Protein AF-A0A3D2WLF2-F1 (afdb_monomer_lite)

pLDDT: mean 82.36, std 10.66, range [47.81, 94.44]

Secondary structure (DSSP, 8-state):
-HHHHHHHHHHHHHHHHHHHHHHHHHH-----HHHHHHHHHHHHHHHHHHHHHHHHHHHS-HHHHHHS-HHHHHHHHHHHHHHHHHHHIIIIIHHHHHHHHHHHHHHS--------

Sequence (116 aa):
LNYQVAWLDFLIANAGAFICFIVLISYFKITSNAIAYLGVISYSVYLMHPIILNGYMTLMDESALAIIPASWSIAIICISSIYFAILTYKYVETPFIKLGREIQGRVSPPVSQRPV

Structure (mmCIF, N/CA/C/O backbone):
data_AF-A0A3D2WLF2-F1
#
_entry.id   AF-A0A3D2WLF2-F1
#
loop_
_atom_site.group_PDB
_atom_site.id
_atom_site.type_symbol
_atom_site.label_atom_id
_atom_site.label_alt_id
_atom_site.label_comp_id
_atom_site.label_asym_id
_atom_site.label_entity_id
_atom_site.label_seq_id
_atom_site.pdbx_PDB_ins_code
_atom_site.Cartn_x
_atom_site.Cartn_y
_atom_site.Cartn_z
_atom_site.occupancy
_atom_site.B_iso_or_equiv
_atom_site.auth_seq_id
_atom_site.auth_comp_id
_atom_site.auth_asym_id
_atom_site.auth_atom_id
_atom_site.pdbx_PDB_model_num
ATOM 1 N N . LEU A 1 1 ? 3.633 -32.053 -17.375 1.00 59.19 1 LEU A N 1
ATOM 2 C CA . LEU A 1 1 ? 3.705 -32.597 -15.999 1.00 59.19 1 LEU A CA 1
ATOM 3 C C . LEU A 1 1 ? 4.156 -31.582 -14.928 1.00 59.19 1 LEU A C 1
ATOM 5 O O . LEU A 1 1 ? 3.818 -31.797 -13.778 1.00 59.19 1 LEU A O 1
ATOM 9 N N . ASN A 1 2 ? 4.834 -30.467 -15.257 1.00 63.28 2 ASN A N 1
ATOM 10 C CA . ASN A 1 2 ? 5.396 -29.538 -14.248 1.00 63.28 2 ASN A CA 1
ATOM 11 C C . ASN A 1 2 ? 4.426 -28.522 -13.616 1.00 63.28 2 ASN A C 1
ATOM 13 O O . ASN A 1 2 ? 4.769 -27.904 -12.617 1.00 63.28 2 ASN A O 1
ATOM 17 N N . TYR A 1 3 ? 3.222 -28.326 -14.157 1.00 69.62 3 TYR A N 1
ATOM 18 C CA . TYR A 1 3 ? 2.303 -27.328 -13.598 1.00 69.62 3 TYR A CA 1
ATOM 19 C C . TYR A 1 3 ? 1.675 -27.789 -12.275 1.00 69.62 3 TYR A C 1
ATOM 21 O O . TYR A 1 3 ? 1.539 -26.989 -11.362 1.00 69.62 3 TYR A O 1
ATOM 29 N N . GLN A 1 4 ? 1.336 -29.076 -12.131 1.00 70.75 4 GLN A N 1
ATOM 30 C CA . GLN A 1 4 ? 0.668 -29.582 -10.922 1.00 70.75 4 GLN A CA 1
ATOM 31 C C . GLN A 1 4 ? 1.567 -29.557 -9.681 1.00 70.75 4 GLN A C 1
ATOM 33 O O . GLN A 1 4 ? 1.093 -29.188 -8.613 1.00 70.75 4 GLN A O 1
ATOM 38 N N . VAL A 1 5 ? 2.854 -29.886 -9.827 1.00 74.62 5 VAL A N 1
ATOM 39 C CA . VAL A 1 5 ? 3.835 -29.769 -8.733 1.00 74.62 5 VAL A CA 1
ATOM 40 C C . VAL A 1 5 ? 4.044 -28.309 -8.323 1.00 74.62 5 VAL A C 1
ATOM 42 O O . VAL A 1 5 ? 3.996 -28.019 -7.137 1.00 74.62 5 VAL A O 1
ATOM 45 N N . ALA A 1 6 ? 4.105 -27.369 -9.274 1.00 79.12 6 ALA A N 1
ATOM 46 C CA . ALA A 1 6 ? 4.215 -25.941 -8.958 1.00 79.12 6 ALA A CA 1
ATOM 47 C C . ALA A 1 6 ? 3.000 -25.395 -8.178 1.00 79.12 6 ALA A C 1
ATOM 49 O O . ALA A 1 6 ? 3.159 -24.614 -7.240 1.00 79.12 6 ALA A O 1
ATOM 50 N N . TRP A 1 7 ? 1.780 -25.820 -8.529 1.00 83.88 7 TRP A N 1
ATOM 51 C CA . TRP A 1 7 ? 0.572 -25.452 -7.779 1.00 83.88 7 TRP A CA 1
ATOM 52 C C . TRP A 1 7 ? 0.543 -26.070 -6.380 1.00 83.88 7 TRP A C 1
ATOM 54 O O . TRP A 1 7 ? 0.083 -25.421 -5.440 1.00 83.88 7 TRP A O 1
ATOM 64 N N . LEU A 1 8 ? 1.032 -27.304 -6.238 1.00 86.31 8 LEU A N 1
ATOM 65 C CA . LEU A 1 8 ? 1.115 -27.994 -4.954 1.00 86.31 8 LEU A CA 1
ATOM 66 C C . LEU A 1 8 ? 2.115 -27.300 -4.023 1.00 86.31 8 LEU A C 1
ATOM 68 O O . LEU A 1 8 ? 1.774 -27.007 -2.880 1.00 86.31 8 LEU A O 1
ATOM 72 N N . ASP A 1 9 ? 3.302 -26.968 -4.531 1.00 85.94 9 ASP A N 1
ATOM 73 C CA . ASP A 1 9 ? 4.339 -26.252 -3.784 1.00 85.94 9 ASP A CA 1
ATOM 74 C C . ASP A 1 9 ? 3.834 -24.875 -3.332 1.00 85.94 9 ASP A C 1
ATOM 76 O O . ASP A 1 9 ? 4.010 -24.487 -2.175 1.00 85.94 9 ASP A O 1
ATOM 80 N N . PHE A 1 10 ? 3.119 -24.165 -4.213 1.00 86.38 10 PHE A N 1
ATOM 81 C CA . PHE A 1 10 ? 2.470 -22.899 -3.879 1.00 86.38 10 PHE A CA 1
ATOM 82 C C . PHE A 1 10 ? 1.400 -23.071 -2.791 1.00 86.38 10 PHE A C 1
ATOM 84 O O . PHE A 1 10 ? 1.361 -22.295 -1.834 1.00 86.38 10 PHE A O 1
ATOM 91 N N . LEU A 1 11 ? 0.538 -24.085 -2.896 1.00 91.06 11 LEU A N 1
ATOM 92 C CA . LEU A 1 11 ? -0.491 -24.372 -1.890 1.00 91.06 11 LEU A CA 1
ATOM 93 C C . LEU A 1 11 ? 0.121 -24.707 -0.529 1.00 91.06 11 LEU A C 1
ATOM 95 O O . LEU A 1 11 ? -0.331 -24.171 0.480 1.00 91.06 11 LEU A O 1
ATOM 99 N N . ILE A 1 12 ? 1.159 -25.544 -0.502 1.00 90.62 12 ILE A N 1
ATOM 100 C CA . ILE A 1 12 ? 1.849 -25.950 0.727 1.00 90.62 12 ILE A CA 1
ATOM 101 C C . ILE A 1 12 ? 2.535 -24.745 1.376 1.00 90.62 12 ILE A C 1
ATOM 103 O O . ILE A 1 12 ? 2.373 -24.531 2.578 1.00 90.62 12 ILE A O 1
ATOM 107 N N . ALA A 1 13 ? 3.247 -23.928 0.594 1.00 90.88 13 ALA A N 1
ATOM 108 C CA . ALA A 1 13 ? 3.921 -22.736 1.102 1.00 90.88 13 ALA A CA 1
ATOM 109 C C . ALA A 1 13 ? 2.926 -21.726 1.698 1.00 90.88 13 ALA A C 1
ATOM 111 O O . ALA A 1 13 ? 3.125 -21.244 2.815 1.00 90.88 13 ALA A O 1
ATOM 112 N N . ASN A 1 14 ? 1.821 -21.450 0.998 1.00 89.44 14 ASN A N 1
ATOM 113 C CA . ASN A 1 14 ? 0.800 -20.524 1.491 1.00 89.44 14 ASN A CA 1
ATOM 114 C C . ASN A 1 14 ? 0.051 -21.085 2.702 1.00 89.44 14 ASN A C 1
ATOM 116 O O . ASN A 1 14 ? -0.150 -20.364 3.678 1.00 89.44 14 ASN A O 1
ATOM 120 N N . ALA A 1 15 ? -0.330 -22.365 2.682 1.00 92.81 15 ALA A N 1
ATOM 121 C CA . ALA A 1 15 ? -0.980 -23.007 3.822 1.00 92.81 15 ALA A CA 1
ATOM 122 C C . ALA A 1 15 ? -0.073 -22.981 5.062 1.00 92.81 15 ALA A C 1
ATOM 124 O O . ALA A 1 15 ? -0.529 -22.624 6.148 1.00 92.81 15 ALA A O 1
ATOM 125 N N . GLY A 1 16 ? 1.220 -23.274 4.895 1.00 94.44 16 GLY A N 1
ATOM 126 C CA . GLY A 1 16 ? 2.216 -23.161 5.959 1.00 94.44 16 GLY A CA 1
ATOM 127 C C . GLY A 1 16 ? 2.330 -21.737 6.510 1.00 94.44 16 GLY A C 1
ATOM 128 O O . GLY A 1 16 ? 2.339 -21.551 7.728 1.00 94.44 16 GLY A O 1
ATOM 129 N N . ALA A 1 17 ? 2.336 -20.726 5.636 1.00 90.88 17 ALA A N 1
ATOM 130 C CA . ALA A 1 17 ? 2.344 -19.323 6.042 1.00 90.88 17 ALA A CA 1
ATOM 131 C C . ALA A 1 17 ? 1.086 -18.940 6.844 1.00 90.88 17 ALA A C 1
ATOM 133 O O . ALA A 1 17 ? 1.209 -18.313 7.896 1.00 90.88 17 ALA A O 1
ATOM 134 N N . PHE A 1 18 ? -0.107 -19.365 6.410 1.00 90.38 18 PHE A N 1
ATOM 135 C CA . PHE A 1 18 ? -1.358 -19.122 7.140 1.00 90.38 18 PHE A CA 1
ATOM 136 C C . PHE A 1 18 ? -1.375 -19.794 8.512 1.00 90.38 18 PHE A C 1
ATOM 138 O O . PHE A 1 18 ? -1.752 -19.159 9.497 1.00 90.38 18 PHE A O 1
ATOM 145 N N . ILE A 1 19 ? -0.942 -21.054 8.596 1.00 93.56 19 ILE A N 1
ATOM 146 C CA . ILE A 1 19 ? -0.860 -21.779 9.870 1.00 93.56 19 ILE A CA 1
ATOM 147 C C . ILE A 1 19 ? 0.105 -21.057 10.812 1.00 93.56 19 ILE A C 1
ATOM 149 O O . ILE A 1 19 ? -0.253 -20.774 11.954 1.00 93.56 19 ILE A O 1
ATOM 153 N N . CYS A 1 20 ? 1.295 -20.700 10.323 1.00 91.44 20 CYS A N 1
ATOM 154 C CA . CYS A 1 20 ? 2.283 -19.950 11.092 1.00 91.44 20 CYS A CA 1
ATOM 155 C C . CYS A 1 20 ? 1.701 -18.623 11.599 1.00 91.44 20 CYS A C 1
ATOM 157 O O . CYS A 1 20 ? 1.782 -18.329 12.789 1.00 91.44 20 CYS A O 1
ATOM 159 N N . PHE A 1 21 ? 1.034 -17.866 10.727 1.00 87.38 21 PHE A N 1
ATOM 160 C CA . PHE A 1 21 ? 0.398 -16.594 11.061 1.00 87.38 21 PHE A CA 1
ATOM 161 C C . PHE A 1 21 ? -0.682 -16.732 12.147 1.00 87.38 21 PHE 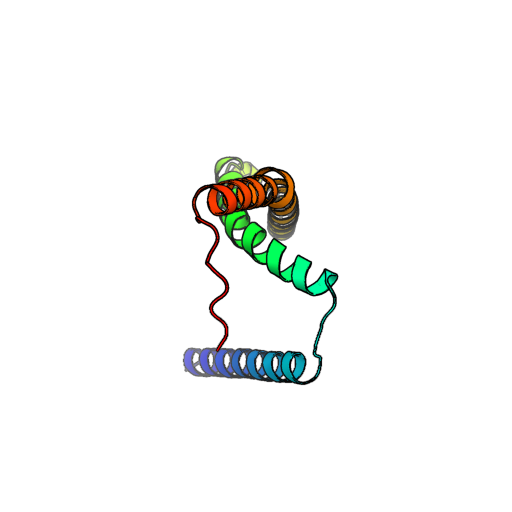A C 1
ATOM 163 O O . PHE A 1 21 ? -0.677 -15.970 13.117 1.00 87.38 21 PHE A O 1
ATOM 170 N N . ILE A 1 22 ? -1.569 -17.728 12.033 1.00 88.31 22 ILE A N 1
ATOM 171 C CA . ILE A 1 22 ? -2.626 -17.993 13.023 1.00 88.31 22 ILE A CA 1
ATOM 172 C C . ILE A 1 22 ? -2.021 -18.380 14.372 1.00 88.31 22 ILE A C 1
ATOM 174 O O . ILE A 1 22 ? -2.449 -17.861 15.406 1.00 88.31 22 ILE A O 1
ATOM 178 N N . VAL A 1 23 ? -1.021 -19.263 14.376 1.00 90.56 23 VAL A N 1
ATOM 179 C CA . VAL A 1 23 ? -0.324 -19.671 15.603 1.00 90.56 23 VAL A CA 1
ATOM 180 C C . VAL A 1 23 ? 0.336 -18.464 16.262 1.00 90.56 23 VAL A C 1
ATOM 182 O O . VAL A 1 23 ? 0.180 -18.271 17.469 1.00 90.56 23 VAL A O 1
ATOM 185 N N . LEU A 1 24 ? 1.001 -17.614 15.475 1.00 85.69 24 LEU A N 1
ATOM 186 C CA . LEU A 1 24 ? 1.681 -16.424 15.974 1.00 85.69 24 LEU A CA 1
ATOM 187 C C . LEU A 1 24 ? 0.700 -15.446 16.630 1.00 85.69 24 LEU A C 1
ATOM 189 O O . LEU A 1 24 ? 0.945 -15.015 17.751 1.00 85.69 24 LEU A O 1
ATOM 193 N N . ILE A 1 25 ? -0.426 -15.144 15.977 1.00 83.12 25 ILE A N 1
ATOM 194 C CA . ILE A 1 25 ? -1.459 -14.240 16.517 1.00 83.12 25 ILE A CA 1
ATOM 195 C C . ILE A 1 25 ? -2.155 -14.835 17.744 1.00 83.12 25 ILE A C 1
ATOM 197 O O . ILE A 1 25 ? -2.522 -14.108 18.666 1.00 83.12 25 ILE A O 1
ATOM 201 N N . SER A 1 26 ? -2.342 -16.155 17.773 1.00 80.81 26 SER A N 1
ATOM 202 C CA . SER A 1 26 ? -3.012 -16.829 18.889 1.00 80.81 26 SER A CA 1
ATOM 203 C C . SER A 1 26 ? -2.135 -16.871 20.143 1.00 80.81 26 SER A C 1
ATOM 205 O O . SER A 1 26 ? -2.646 -16.712 21.252 1.00 80.81 26 SER A O 1
ATOM 207 N N . TYR A 1 27 ? -0.821 -17.059 19.978 1.00 80.06 27 TYR A N 1
ATOM 208 C CA . TYR A 1 27 ? 0.133 -17.085 21.091 1.00 80.06 27 TYR A CA 1
ATOM 209 C C . TYR A 1 27 ? 0.577 -15.687 21.525 1.00 80.06 27 TYR A C 1
ATOM 211 O O . TYR A 1 27 ? 0.624 -15.391 22.720 1.00 80.06 27 TYR A O 1
ATOM 219 N N . PHE A 1 28 ? 0.878 -14.808 20.572 1.00 75.12 28 PHE A N 1
ATOM 220 C CA . PHE A 1 28 ? 1.197 -13.419 20.857 1.00 75.12 28 PHE A CA 1
ATOM 221 C C . PHE A 1 28 ? -0.085 -12.592 20.795 1.00 75.12 28 PHE A C 1
ATOM 223 O O . PHE A 1 28 ? -0.482 -12.100 19.741 1.00 75.12 28 PHE A O 1
ATOM 230 N N . LYS A 1 29 ? -0.707 -12.363 21.958 1.00 67.50 29 LYS A N 1
ATOM 231 C CA . LYS A 1 29 ? -1.678 -11.271 22.125 1.00 67.50 29 LYS A CA 1
ATOM 232 C C . LYS A 1 29 ? -0.941 -9.937 22.012 1.00 67.50 29 LYS A C 1
ATOM 234 O O . LYS A 1 29 ? -0.594 -9.312 23.012 1.00 67.50 29 LYS A O 1
ATOM 239 N N . ILE A 1 30 ? -0.653 -9.528 20.781 1.00 63.84 30 ILE A N 1
ATOM 240 C CA . ILE A 1 30 ? 0.028 -8.272 20.486 1.00 63.84 30 ILE A CA 1
ATOM 241 C C . ILE A 1 30 ? -0.960 -7.132 20.739 1.00 63.84 30 ILE A C 1
ATOM 243 O O . ILE A 1 30 ? -1.757 -6.771 19.881 1.00 63.84 30 ILE A O 1
ATOM 247 N N . THR A 1 31 ? -0.903 -6.553 21.935 1.00 69.75 31 THR A N 1
ATOM 248 C CA . THR A 1 31 ? -1.661 -5.350 22.321 1.00 69.75 31 THR A CA 1
ATOM 249 C C . THR A 1 31 ? -0.924 -4.050 21.986 1.00 69.75 31 THR A C 1
ATOM 251 O O . THR A 1 31 ? -1.370 -2.965 22.349 1.00 69.75 31 THR A O 1
ATOM 254 N N . SER A 1 32 ? 0.222 -4.131 21.303 1.00 74.94 32 SER A N 1
ATOM 255 C CA . SER A 1 32 ? 1.026 -2.955 20.982 1.00 74.94 32 SER A CA 1
ATOM 256 C C . SER A 1 32 ? 0.361 -2.097 19.906 1.00 74.94 32 SER A C 1
ATOM 258 O O . SER A 1 32 ? 0.144 -2.539 18.774 1.00 74.94 32 SER A O 1
ATOM 260 N N . ASN A 1 33 ? 0.130 -0.827 20.245 1.00 75.25 33 ASN A N 1
ATOM 261 C CA . ASN A 1 33 ? -0.412 0.191 19.343 1.00 75.25 33 ASN A CA 1
ATOM 262 C C . ASN A 1 33 ? 0.401 0.340 18.045 1.00 75.25 33 ASN A C 1
ATOM 264 O O . ASN A 1 33 ? -0.158 0.704 17.016 1.00 75.25 33 ASN A O 1
ATOM 268 N N . ALA A 1 34 ? 1.702 0.029 18.067 1.00 75.50 34 ALA A N 1
ATOM 269 C CA . ALA A 1 34 ? 2.561 0.111 16.888 1.00 75.50 34 ALA A CA 1
ATOM 270 C C . ALA A 1 34 ? 2.212 -0.946 15.824 1.00 75.50 34 ALA A C 1
ATOM 272 O O . ALA A 1 34 ? 2.195 -0.638 14.634 1.00 75.50 34 ALA A O 1
ATOM 273 N N . ILE A 1 35 ? 1.884 -2.177 16.240 1.00 76.44 35 ILE A N 1
ATOM 274 C CA . ILE A 1 35 ? 1.489 -3.248 15.311 1.00 76.44 35 ILE A CA 1
ATOM 275 C C . ILE A 1 35 ? 0.091 -2.972 14.749 1.00 76.44 35 ILE A C 1
ATOM 277 O O . ILE A 1 35 ? -0.132 -3.134 13.551 1.00 76.44 35 ILE A O 1
ATOM 281 N N . ALA A 1 36 ? -0.827 -2.480 15.585 1.00 76.06 36 ALA A N 1
ATOM 282 C CA . ALA A 1 36 ? -2.140 -2.043 15.120 1.00 76.06 36 ALA A CA 1
ATOM 283 C C . ALA A 1 36 ? -2.019 -0.912 14.082 1.00 76.06 36 ALA A C 1
ATOM 285 O O . ALA A 1 36 ? -2.668 -0.958 13.042 1.00 76.06 36 ALA A O 1
ATOM 286 N N . TYR A 1 37 ? -1.133 0.059 14.319 1.00 77.06 37 TYR A N 1
ATOM 287 C CA . TYR A 1 37 ? -0.869 1.161 13.391 1.00 77.06 37 TYR A CA 1
ATOM 288 C C . TYR A 1 37 ? -0.319 0.688 12.036 1.00 77.06 37 TYR A C 1
ATOM 290 O O . TYR A 1 37 ? -0.745 1.178 10.992 1.00 77.06 37 TYR A O 1
ATOM 298 N N . LEU A 1 38 ? 0.570 -0.309 12.042 1.00 79.06 38 LEU A N 1
ATOM 299 C CA . LEU A 1 38 ? 1.061 -0.976 10.829 1.00 79.06 38 LEU A CA 1
ATOM 300 C C . LEU A 1 38 ? -0.076 -1.624 10.028 1.00 79.06 38 LEU A C 1
ATOM 302 O O . LEU A 1 38 ? -0.134 -1.471 8.809 1.00 79.06 38 LEU A O 1
ATOM 306 N N . GLY A 1 39 ? -1.006 -2.291 10.716 1.00 78.44 39 GLY A N 1
ATOM 307 C CA . GLY A 1 39 ? -2.214 -2.839 10.100 1.00 78.44 39 GLY A CA 1
ATOM 308 C C . GLY A 1 39 ? -3.093 -1.756 9.473 1.00 78.44 39 GLY A C 1
ATOM 309 O O . GLY A 1 39 ? -3.538 -1.911 8.339 1.00 78.44 39 GLY A O 1
ATOM 310 N N . VAL A 1 40 ? -3.285 -0.627 10.154 1.00 78.94 40 VAL A N 1
ATOM 311 C CA . VAL A 1 40 ? -4.082 0.487 9.619 1.00 78.94 40 VAL A CA 1
ATOM 312 C C . VAL A 1 40 ? -3.434 1.091 8.365 1.00 78.94 40 VAL A C 1
ATOM 314 O O . VAL A 1 40 ? -4.105 1.233 7.347 1.00 78.94 40 VAL A O 1
ATOM 317 N N . ILE A 1 41 ? -2.122 1.358 8.381 1.00 83.38 41 ILE A N 1
ATOM 318 C CA . ILE A 1 41 ? -1.416 1.885 7.197 1.00 83.38 41 ILE A CA 1
ATOM 319 C C . ILE A 1 41 ? -1.470 0.900 6.026 1.00 83.38 41 ILE A C 1
ATOM 321 O O . ILE A 1 41 ? -1.515 1.330 4.873 1.00 83.38 41 ILE A O 1
ATOM 325 N N 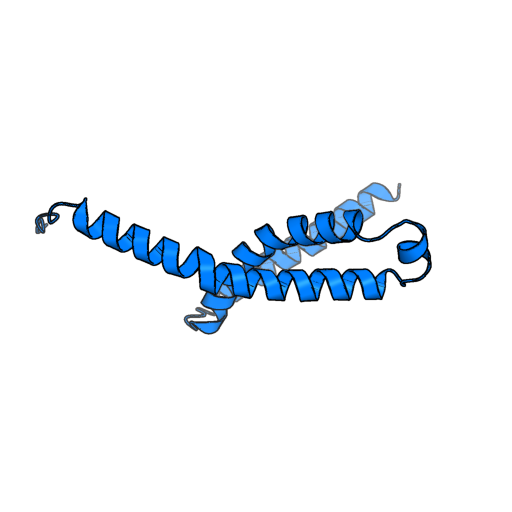. SER A 1 42 ? -1.474 -0.412 6.291 1.00 84.31 42 SER A N 1
ATOM 326 C CA . SER A 1 42 ? -1.505 -1.424 5.227 1.00 84.31 42 SER A CA 1
ATOM 327 C C . SER A 1 42 ? -2.706 -1.259 4.288 1.00 84.31 42 SER A C 1
ATOM 329 O O . SER A 1 42 ? -2.567 -1.447 3.079 1.00 84.31 42 SER A O 1
ATOM 331 N N . TYR A 1 43 ? -3.848 -0.806 4.815 1.00 85.44 43 TYR A N 1
ATOM 332 C CA . TYR A 1 43 ? -5.025 -0.491 4.014 1.00 85.44 43 TYR A CA 1
ATOM 333 C C . TYR A 1 43 ? -4.780 0.701 3.080 1.00 85.44 43 TYR A C 1
ATOM 335 O O . TYR A 1 43 ? -5.026 0.614 1.874 1.00 85.44 43 TYR A O 1
ATOM 343 N N . SER A 1 44 ? -4.222 1.796 3.602 1.00 87.25 44 SER A N 1
ATOM 344 C CA . SER A 1 44 ? -3.890 2.973 2.794 1.00 87.25 44 SER A CA 1
ATOM 345 C C . SER A 1 44 ? -2.833 2.641 1.725 1.00 87.25 44 SER A C 1
ATOM 347 O O . SER A 1 44 ? -2.921 3.135 0.602 1.00 87.25 44 SER A O 1
ATOM 349 N N . VAL A 1 45 ? -1.864 1.765 2.029 1.00 88.19 45 VAL A N 1
ATOM 350 C CA . VAL A 1 45 ? -0.860 1.282 1.057 1.00 88.19 45 VAL A CA 1
ATOM 351 C C . VAL A 1 45 ? -1.516 0.479 -0.058 1.00 88.19 45 VAL A C 1
ATOM 353 O O . VAL A 1 45 ? -1.221 0.724 -1.227 1.00 88.19 45 VAL A O 1
ATOM 356 N N . TYR A 1 46 ? -2.426 -0.433 0.282 1.00 89.06 46 TYR A N 1
ATOM 357 C CA . TYR A 1 46 ? -3.162 -1.227 -0.700 1.00 89.06 46 TYR A CA 1
ATOM 358 C C . TYR A 1 46 ? -3.944 -0.347 -1.687 1.00 89.06 46 TYR A C 1
ATOM 360 O O . TYR A 1 46 ? -3.936 -0.618 -2.886 1.00 89.06 46 TYR A O 1
ATOM 368 N N . LEU A 1 47 ? -4.564 0.736 -1.204 1.00 87.88 47 LEU A N 1
ATOM 369 C CA . LEU A 1 47 ? -5.286 1.686 -2.055 1.00 87.88 47 LEU A CA 1
ATOM 370 C C . LEU A 1 47 ? -4.360 2.557 -2.913 1.00 87.88 47 LEU A C 1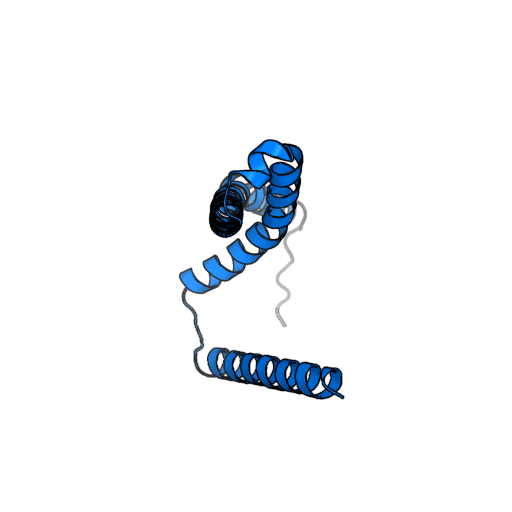
ATOM 372 O O . LEU A 1 47 ? -4.653 2.788 -4.086 1.00 87.88 47 LEU A O 1
ATOM 376 N N . MET A 1 48 ? -3.255 3.055 -2.350 1.00 90.19 48 MET A N 1
ATOM 377 C CA . MET A 1 48 ? -2.380 3.999 -3.056 1.00 90.19 48 MET A CA 1
ATOM 378 C C . MET A 1 48 ? -1.436 3.314 -4.045 1.00 90.19 48 MET A C 1
ATOM 380 O O . MET A 1 48 ? -1.150 3.884 -5.096 1.00 90.19 48 MET A O 1
ATOM 384 N N . HIS A 1 49 ? -0.980 2.095 -3.759 1.00 90.81 49 HIS A N 1
ATOM 385 C CA . HIS A 1 49 ? -0.055 1.362 -4.623 1.00 90.81 49 HIS A CA 1
ATOM 386 C C . HIS A 1 49 ? -0.492 1.272 -6.101 1.00 90.81 49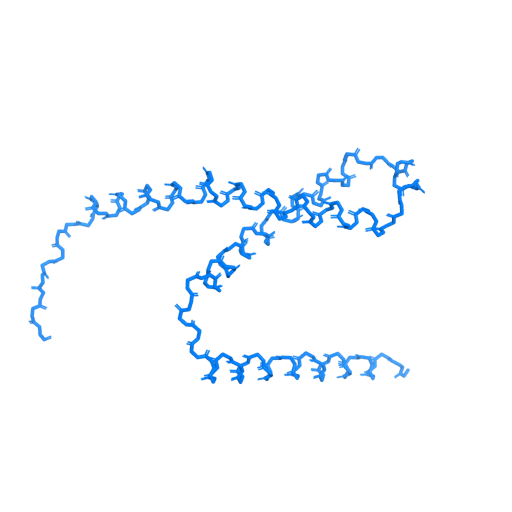 HIS A C 1
ATOM 388 O O . HIS A 1 49 ? 0.306 1.648 -6.962 1.00 90.81 49 HIS A O 1
ATOM 394 N N . PRO A 1 50 ? -1.725 0.847 -6.454 1.00 91.62 50 PRO A N 1
ATOM 395 C CA . PRO A 1 50 ? -2.143 0.790 -7.855 1.00 91.62 50 PRO A CA 1
ATOM 396 C C . PRO A 1 50 ? -2.201 2.174 -8.512 1.00 91.62 50 PRO A C 1
ATOM 398 O O . PRO A 1 50 ? -1.908 2.285 -9.699 1.00 91.62 50 PRO A O 1
ATOM 401 N N . ILE A 1 51 ? -2.536 3.233 -7.769 1.00 93.12 51 ILE A N 1
ATOM 402 C CA . ILE A 1 51 ? -2.561 4.607 -8.294 1.00 93.12 51 ILE A CA 1
ATOM 403 C C . ILE A 1 51 ? -1.140 5.055 -8.648 1.00 93.12 51 ILE A C 1
ATOM 405 O O . ILE A 1 51 ? -0.908 5.559 -9.745 1.00 93.12 51 ILE A O 1
ATOM 409 N N . ILE A 1 52 ? -0.182 4.824 -7.745 1.00 92.38 52 ILE A N 1
ATOM 410 C CA . ILE A 1 52 ? 1.230 5.148 -7.972 1.00 92.38 52 ILE A CA 1
ATOM 411 C C . ILE A 1 52 ? 1.805 4.323 -9.121 1.00 92.38 52 ILE A C 1
ATOM 413 O O . ILE A 1 52 ? 2.502 4.875 -9.966 1.00 92.38 52 ILE A O 1
ATOM 417 N N . LEU A 1 53 ? 1.480 3.031 -9.193 1.00 92.25 53 LEU A N 1
ATOM 418 C CA . LEU A 1 53 ? 1.917 2.153 -10.274 1.00 92.25 53 LEU A CA 1
ATOM 419 C C . LEU A 1 53 ? 1.416 2.645 -11.639 1.00 92.25 53 LEU A C 1
ATOM 421 O O . LEU A 1 53 ? 2.214 2.805 -12.560 1.00 92.25 53 LEU A O 1
ATOM 425 N N . ASN A 1 54 ? 0.116 2.928 -11.764 1.00 91.62 54 ASN A N 1
ATOM 426 C CA . ASN A 1 54 ? -0.458 3.441 -13.012 1.00 91.62 54 ASN A CA 1
ATOM 427 C C . ASN A 1 54 ? 0.110 4.821 -13.370 1.00 91.62 54 ASN A C 1
ATOM 429 O O . ASN A 1 54 ? 0.436 5.072 -14.530 1.00 91.62 54 ASN A O 1
ATOM 433 N N . GLY A 1 55 ? 0.280 5.703 -12.381 1.00 91.88 55 GLY A N 1
ATOM 434 C CA . GLY A 1 55 ? 0.912 7.006 -12.580 1.00 91.88 55 GLY A CA 1
ATOM 435 C C . GLY A 1 55 ? 2.351 6.877 -13.080 1.00 91.88 55 GLY A C 1
ATOM 436 O O . GLY A 1 55 ? 2.722 7.539 -14.043 1.00 91.88 55 GLY A O 1
ATOM 437 N N . TYR A 1 56 ? 3.135 5.976 -12.486 1.00 89.81 56 TYR A N 1
ATOM 438 C CA . TYR A 1 56 ? 4.504 5.691 -12.912 1.00 89.81 56 TYR A CA 1
ATOM 439 C C . TYR A 1 56 ? 4.555 5.180 -14.357 1.00 89.81 56 TYR A C 1
ATOM 441 O O . TYR A 1 56 ? 5.333 5.702 -15.148 1.00 89.81 56 TYR A O 1
ATOM 449 N N . MET A 1 57 ? 3.694 4.224 -14.722 1.00 88.75 57 MET A N 1
ATOM 450 C CA . MET A 1 57 ? 3.621 3.706 -16.096 1.00 88.75 57 MET A CA 1
ATOM 451 C C . MET A 1 57 ? 3.177 4.762 -17.113 1.00 88.75 57 MET A C 1
ATOM 453 O O . MET A 1 57 ? 3.607 4.719 -18.254 1.00 88.75 57 MET A O 1
ATOM 457 N N . THR A 1 58 ? 2.326 5.710 -16.712 1.00 89.50 58 THR A N 1
ATOM 458 C CA . THR A 1 58 ? 1.853 6.778 -17.610 1.00 89.50 58 THR A CA 1
ATOM 459 C C . THR A 1 58 ? 2.903 7.877 -17.798 1.00 89.50 58 THR A C 1
ATOM 461 O O . THR A 1 58 ? 2.937 8.526 -18.836 1.00 89.50 58 THR A O 1
ATOM 464 N N . LEU A 1 59 ? 3.735 8.121 -16.780 1.00 89.00 59 LEU A N 1
ATOM 465 C CA . LEU A 1 59 ? 4.763 9.168 -16.789 1.00 89.00 59 LEU A CA 1
ATOM 466 C C . LEU A 1 59 ? 6.095 8.710 -17.392 1.00 89.00 59 LEU A C 1
ATOM 468 O O . LEU A 1 59 ? 6.891 9.550 -17.808 1.00 89.00 59 LEU A O 1
ATOM 472 N N . MET A 1 60 ? 6.377 7.408 -17.373 1.00 86.88 60 MET A N 1
ATOM 473 C CA . MET A 1 60 ? 7.591 6.842 -17.950 1.00 86.88 60 MET A CA 1
ATOM 474 C C . MET A 1 60 ? 7.319 6.387 -19.380 1.00 86.88 60 MET A C 1
ATOM 476 O O . MET A 1 60 ? 6.625 5.399 -19.598 1.00 86.88 60 MET A O 1
ATOM 480 N N . ASP A 1 61 ? 7.920 7.074 -20.345 1.00 83.75 61 ASP A N 1
ATOM 481 C CA . ASP A 1 61 ? 7.919 6.618 -21.732 1.00 83.75 61 ASP A CA 1
ATOM 482 C C . ASP A 1 61 ? 8.762 5.339 -21.898 1.00 83.75 61 ASP A C 1
ATOM 484 O O . ASP A 1 61 ? 9.693 5.072 -21.130 1.00 83.75 61 ASP A O 1
ATOM 488 N N . GLU A 1 62 ? 8.488 4.576 -22.960 1.00 79.56 62 GLU A N 1
ATOM 489 C CA . GLU A 1 62 ? 9.194 3.332 -23.323 1.00 79.56 62 GLU A CA 1
ATOM 490 C C . GLU A 1 62 ? 10.728 3.488 -23.327 1.00 79.56 62 GLU A C 1
ATOM 492 O O . GLU A 1 62 ? 11.470 2.591 -22.924 1.00 79.56 62 GLU A O 1
ATOM 497 N N . SER A 1 63 ? 11.225 4.662 -23.728 1.00 78.50 63 SER A N 1
ATOM 498 C CA . SER A 1 63 ? 12.656 4.981 -23.732 1.00 78.50 63 SER A CA 1
ATOM 499 C C . SER A 1 63 ? 13.247 5.110 -22.325 1.00 78.50 63 SER A C 1
ATOM 501 O O . SER A 1 63 ? 14.380 4.687 -22.099 1.00 78.50 63 SER A O 1
ATOM 503 N N . ALA A 1 64 ? 12.496 5.650 -21.364 1.00 76.88 64 ALA A N 1
ATOM 504 C CA . ALA A 1 64 ? 12.922 5.772 -19.973 1.00 76.88 64 ALA A CA 1
ATOM 505 C C . ALA A 1 64 ? 12.871 4.416 -19.252 1.00 76.88 64 ALA A C 1
ATOM 507 O O . ALA A 1 64 ? 13.791 4.080 -18.501 1.00 76.88 64 ALA A O 1
ATOM 508 N N . LEU A 1 65 ? 11.844 3.608 -19.533 1.00 76.75 65 LEU A N 1
ATOM 509 C CA . LEU A 1 65 ? 11.707 2.250 -18.996 1.00 76.75 65 LEU A CA 1
ATOM 510 C C . LEU A 1 65 ? 12.821 1.311 -19.477 1.00 76.75 65 LEU A C 1
ATOM 512 O O . LEU A 1 65 ? 13.239 0.432 -18.729 1.00 76.75 65 LEU A O 1
ATOM 516 N N . ALA A 1 66 ? 13.344 1.519 -20.688 1.00 76.25 66 ALA A N 1
ATOM 517 C CA . ALA A 1 66 ? 14.466 0.740 -21.211 1.00 76.25 66 ALA A CA 1
ATOM 518 C C . ALA A 1 66 ? 15.810 1.057 -20.523 1.00 76.25 66 ALA A C 1
ATOM 520 O O . ALA A 1 66 ? 16.714 0.221 -20.521 1.00 76.25 66 ALA A O 1
ATOM 521 N N . ILE A 1 67 ? 15.958 2.259 -19.954 1.00 85.75 67 ILE A N 1
ATOM 522 C CA . ILE A 1 67 ? 17.202 2.719 -19.314 1.00 85.75 67 ILE A CA 1
ATOM 523 C C . ILE A 1 67 ? 17.219 2.363 -17.824 1.00 85.75 67 ILE A C 1
ATOM 525 O O . ILE A 1 67 ? 18.272 2.039 -17.270 1.00 85.75 67 ILE A O 1
ATOM 529 N N . ILE A 1 68 ? 16.066 2.440 -17.159 1.00 83.94 68 ILE A N 1
ATOM 530 C CA . ILE A 1 68 ? 15.959 2.200 -15.721 1.00 83.94 68 ILE A CA 1
ATOM 531 C C . ILE A 1 68 ? 15.831 0.691 -15.472 1.00 83.94 68 ILE A C 1
ATOM 533 O O . ILE A 1 68 ? 14.883 0.069 -15.949 1.00 83.94 68 ILE A O 1
ATOM 537 N N . PRO A 1 69 ? 16.730 0.068 -14.688 1.00 88.75 69 PRO A N 1
ATOM 538 C CA . PRO A 1 69 ? 16.584 -1.342 -14.361 1.00 88.75 69 PRO A CA 1
ATOM 539 C C . PRO A 1 69 ? 15.294 -1.588 -13.572 1.00 88.75 69 PRO A C 1
ATOM 541 O O . PRO A 1 69 ? 14.977 -0.846 -12.640 1.00 88.75 69 PRO A O 1
ATOM 544 N N . ALA A 1 70 ? 14.599 -2.687 -13.872 1.00 85.06 70 ALA A N 1
ATOM 545 C CA . ALA A 1 70 ? 13.311 -3.016 -13.255 1.00 85.06 70 ALA A CA 1
ATOM 546 C C . ALA A 1 70 ? 13.343 -3.025 -11.713 1.00 85.06 70 ALA A C 1
ATOM 548 O O . ALA A 1 70 ? 12.373 -2.633 -11.067 1.00 85.06 70 ALA A O 1
ATOM 549 N N . SER A 1 71 ? 14.467 -3.419 -11.104 1.00 88.75 71 SER A N 1
ATOM 550 C CA . SER A 1 71 ? 14.650 -3.394 -9.646 1.00 88.75 71 SER A CA 1
ATOM 551 C C . SER A 1 71 ? 14.559 -1.983 -9.056 1.00 88.75 71 SER A C 1
ATOM 553 O O . SER A 1 71 ? 13.970 -1.801 -7.990 1.00 88.75 71 SER A O 1
ATOM 555 N N . TRP A 1 72 ? 15.089 -0.979 -9.757 1.00 91.38 72 TRP A N 1
ATOM 556 C CA . TRP A 1 72 ? 15.003 0.421 -9.348 1.00 91.38 72 TRP A CA 1
ATOM 557 C C . TRP A 1 72 ? 13.590 0.966 -9.520 1.00 91.38 72 TRP A C 1
ATOM 559 O O . TRP A 1 72 ? 13.094 1.635 -8.616 1.00 91.38 72 TRP A O 1
ATOM 569 N N . SER A 1 73 ? 12.909 0.628 -10.618 1.00 88.06 73 SER A N 1
ATOM 570 C CA . SER A 1 73 ? 11.500 0.987 -10.813 1.00 88.06 73 SER A CA 1
ATOM 571 C C . SER A 1 73 ? 10.622 0.440 -9.687 1.00 88.06 73 SER A C 1
ATOM 573 O O . SER A 1 73 ? 9.845 1.190 -9.101 1.00 88.06 73 SER A O 1
ATOM 575 N N . ILE A 1 74 ? 10.800 -0.834 -9.316 1.00 90.06 74 ILE A N 1
ATOM 576 C CA . ILE A 1 74 ? 10.073 -1.455 -8.198 1.00 90.06 74 ILE A CA 1
ATOM 577 C C . ILE A 1 74 ? 10.361 -0.717 -6.887 1.00 90.06 74 ILE A C 1
ATOM 579 O O . ILE A 1 74 ? 9.427 -0.376 -6.163 1.00 90.06 74 ILE A O 1
ATOM 583 N N . ALA A 1 75 ? 11.631 -0.426 -6.590 1.00 92.19 75 ALA A N 1
ATOM 584 C CA . ALA A 1 75 ? 11.998 0.296 -5.375 1.00 92.19 75 ALA A CA 1
ATOM 585 C C . ALA A 1 75 ? 11.339 1.685 -5.315 1.00 92.19 75 ALA A C 1
ATOM 587 O O . ALA A 1 75 ? 10.772 2.046 -4.283 1.00 92.19 75 ALA A O 1
ATOM 588 N N . ILE A 1 76 ? 11.352 2.430 -6.425 1.00 91.62 76 ILE A N 1
ATOM 589 C CA . ILE A 1 76 ? 10.701 3.741 -6.535 1.00 91.62 76 ILE A CA 1
ATOM 590 C C . ILE A 1 76 ? 9.198 3.607 -6.283 1.00 91.62 76 ILE A C 1
ATOM 592 O O . ILE A 1 76 ? 8.667 4.301 -5.419 1.00 91.62 76 ILE A O 1
ATOM 596 N N . ILE A 1 77 ? 8.523 2.678 -6.965 1.00 92.38 77 ILE A N 1
ATOM 597 C CA . ILE A 1 77 ? 7.079 2.462 -6.810 1.00 92.38 77 ILE A CA 1
ATOM 598 C C . ILE A 1 77 ? 6.739 2.108 -5.360 1.00 92.38 77 ILE A C 1
ATOM 600 O O . ILE A 1 77 ? 5.819 2.700 -4.795 1.00 92.38 77 ILE A O 1
ATOM 604 N N . CYS A 1 78 ? 7.476 1.191 -4.729 1.00 92.19 78 CYS A N 1
ATOM 605 C CA . CYS A 1 78 ? 7.235 0.797 -3.341 1.00 92.19 78 CYS A CA 1
ATOM 606 C C . CYS A 1 78 ? 7.427 1.970 -2.371 1.00 92.19 78 CYS A C 1
ATOM 608 O O . CYS A 1 78 ? 6.549 2.231 -1.546 1.00 92.19 78 CYS A O 1
ATOM 610 N N . ILE A 1 79 ? 8.542 2.699 -2.482 1.00 94.12 79 ILE A N 1
ATOM 611 C CA . ILE A 1 79 ? 8.850 3.834 -1.601 1.00 94.12 79 ILE A CA 1
ATOM 612 C C . ILE A 1 79 ? 7.806 4.938 -1.778 1.00 94.12 79 ILE A C 1
ATOM 614 O O . ILE A 1 79 ? 7.252 5.419 -0.788 1.00 94.12 79 ILE A O 1
ATOM 618 N N . SER A 1 80 ? 7.488 5.302 -3.022 1.00 92.31 80 SER A N 1
ATOM 619 C CA . SER A 1 80 ? 6.461 6.297 -3.323 1.00 92.31 80 SER A CA 1
ATOM 620 C C . SER A 1 80 ? 5.092 5.854 -2.807 1.00 92.31 80 SER A C 1
ATOM 622 O O . SER A 1 80 ? 4.410 6.646 -2.163 1.00 92.31 80 SER A O 1
ATOM 624 N N . SER A 1 81 ? 4.709 4.590 -2.995 1.00 92.56 81 SER A N 1
ATOM 625 C CA . SER A 1 81 ? 3.429 4.056 -2.503 1.00 92.56 81 SER A CA 1
ATOM 626 C C . SER A 1 81 ? 3.304 4.167 -0.989 1.00 92.56 81 SER A C 1
ATOM 628 O O . SER A 1 81 ? 2.284 4.643 -0.497 1.00 92.56 81 SER A O 1
ATOM 630 N N . ILE A 1 82 ? 4.347 3.788 -0.245 1.00 91.56 82 ILE A N 1
ATOM 631 C CA . ILE A 1 82 ? 4.362 3.899 1.220 1.00 91.56 82 ILE A CA 1
ATOM 632 C C . ILE A 1 82 ? 4.307 5.368 1.645 1.00 91.56 82 ILE A C 1
ATOM 634 O O . ILE A 1 82 ? 3.517 5.732 2.517 1.00 91.56 82 ILE A O 1
ATOM 638 N N . TYR A 1 83 ? 5.114 6.221 1.016 1.00 92.94 83 TYR A N 1
ATOM 639 C CA . TYR A 1 83 ? 5.159 7.645 1.331 1.00 92.94 83 TYR A CA 1
ATOM 640 C C . TYR A 1 83 ? 3.791 8.313 1.135 1.00 92.94 83 TYR A C 1
ATOM 642 O O . TYR A 1 83 ? 3.271 8.955 2.052 1.00 92.94 83 TYR A O 1
ATOM 650 N N . PHE A 1 84 ? 3.164 8.101 -0.024 1.00 91.38 84 PHE A N 1
ATOM 651 C CA . PHE A 1 84 ? 1.841 8.642 -0.319 1.00 91.38 84 PHE A CA 1
ATOM 652 C C . PHE A 1 84 ? 0.745 8.016 0.543 1.00 91.38 84 PHE A C 1
ATOM 654 O O . PHE A 1 84 ? -0.151 8.733 0.976 1.00 91.38 84 PHE A O 1
ATOM 661 N N . ALA A 1 85 ? 0.827 6.726 0.867 1.00 89.94 85 ALA A N 1
ATOM 662 C CA . ALA A 1 85 ? -0.101 6.093 1.800 1.00 89.94 85 ALA A CA 1
ATOM 663 C C . ALA A 1 85 ? -0.063 6.739 3.190 1.00 89.94 85 ALA A C 1
ATOM 665 O O . ALA A 1 85 ? -1.117 7.031 3.750 1.00 89.94 85 ALA A O 1
ATOM 666 N N . ILE A 1 86 ? 1.129 7.031 3.724 1.00 88.75 86 ILE A N 1
ATOM 667 C CA . ILE A 1 86 ? 1.283 7.716 5.018 1.00 88.75 86 ILE A CA 1
ATOM 668 C C . ILE A 1 86 ? 0.686 9.128 4.960 1.00 88.75 86 ILE A C 1
ATOM 670 O O . ILE A 1 86 ? 0.004 9.552 5.899 1.00 88.75 86 ILE A O 1
ATOM 674 N N . LEU A 1 87 ? 0.918 9.857 3.864 1.00 89.75 87 LEU A N 1
ATOM 675 C CA . LEU A 1 87 ? 0.337 11.185 3.669 1.00 89.75 87 LEU A CA 1
ATOM 676 C C . LEU A 1 87 ? -1.192 11.122 3.600 1.00 89.75 87 LEU A C 1
ATOM 678 O O . LEU A 1 87 ? -1.858 11.838 4.348 1.00 89.75 87 LEU A O 1
ATOM 682 N N . THR A 1 88 ? -1.754 10.242 2.772 1.00 88.69 88 THR A N 1
ATOM 683 C CA . THR A 1 88 ? -3.207 10.045 2.657 1.00 88.69 88 THR A CA 1
ATOM 684 C C . THR A 1 88 ? -3.813 9.661 4.002 1.00 88.69 88 THR A C 1
ATOM 686 O O . THR A 1 88 ? -4.808 10.250 4.425 1.00 88.69 88 THR A O 1
ATOM 689 N N . TYR A 1 89 ? -3.176 8.749 4.733 1.00 87.38 89 TYR A N 1
ATOM 690 C CA . TYR A 1 89 ? -3.635 8.337 6.053 1.00 87.38 89 TYR A CA 1
ATOM 691 C C . TYR A 1 89 ? -3.698 9.517 7.043 1.00 87.38 89 TYR A C 1
ATOM 693 O O . TYR A 1 89 ? -4.691 9.722 7.752 1.00 87.38 89 TYR A O 1
ATOM 701 N N . LYS A 1 90 ? -2.649 10.346 7.075 1.00 86.81 90 LYS A N 1
ATOM 702 C CA . LYS A 1 90 ? -2.546 11.473 8.011 1.00 86.81 90 LYS A CA 1
ATOM 703 C C . LYS A 1 90 ? -3.455 12.648 7.636 1.00 86.81 90 LYS A C 1
ATOM 705 O O . LYS A 1 90 ? -4.057 13.249 8.526 1.00 86.81 90 LYS A O 1
ATOM 710 N N . TYR A 1 91 ? -3.536 12.988 6.350 1.00 88.06 91 TYR A N 1
ATOM 711 C CA . TYR A 1 91 ? -4.184 14.215 5.870 1.00 88.06 91 TYR A CA 1
ATOM 712 C C . TYR A 1 91 ? -5.599 14.014 5.327 1.00 88.06 91 TYR A C 1
ATOM 714 O O . TYR A 1 91 ? -6.349 14.984 5.264 1.00 88.06 91 TYR A O 1
ATOM 722 N N . VAL A 1 92 ? -5.982 12.791 4.963 1.00 87.06 92 VAL A N 1
ATOM 723 C CA . VAL A 1 92 ? -7.321 12.483 4.439 1.00 87.06 92 VAL A CA 1
ATOM 724 C C . VAL A 1 92 ? -8.048 11.555 5.399 1.00 87.06 92 VAL A C 1
ATOM 726 O O . VAL A 1 92 ? -9.081 11.916 5.951 1.00 87.06 92 VAL A O 1
ATOM 729 N N . GLU A 1 93 ? -7.488 10.386 5.685 1.00 84.19 93 GLU A N 1
ATOM 730 C CA . GLU A 1 93 ? -8.207 9.354 6.433 1.00 84.19 93 GLU A CA 1
ATOM 731 C C . GLU A 1 93 ? -8.488 9.780 7.884 1.00 84.19 93 GLU A C 1
ATOM 733 O O . GLU A 1 93 ? -9.635 9.794 8.333 1.00 84.19 93 GLU A O 1
ATOM 738 N N . THR A 1 94 ? -7.461 10.242 8.602 1.00 85.12 94 THR A N 1
ATOM 739 C CA . THR A 1 94 ? -7.585 10.687 10.000 1.00 85.12 94 THR A CA 1
ATOM 740 C C . THR A 1 94 ? -8.613 11.819 10.205 1.00 85.12 94 THR A C 1
ATOM 742 O O . THR A 1 94 ? -9.448 11.694 11.108 1.00 85.12 94 THR A O 1
ATOM 745 N N . PRO A 1 95 ? -8.599 12.934 9.442 1.00 84.75 95 PRO A N 1
ATOM 746 C CA . PRO A 1 95 ? -9.591 13.994 9.624 1.00 84.75 95 PRO A CA 1
ATOM 747 C C . PRO A 1 95 ? -11.003 13.572 9.212 1.00 84.75 95 PRO A C 1
ATOM 749 O O . PRO A 1 95 ? -11.949 13.928 9.912 1.00 84.75 95 PRO A O 1
ATOM 752 N N . PHE A 1 96 ? -11.168 12.777 8.150 1.00 85.25 96 PHE A N 1
ATOM 753 C CA . PHE A 1 96 ? -12.495 12.306 7.737 1.00 85.25 96 PHE A CA 1
ATOM 754 C C . PHE A 1 96 ? -13.101 11.324 8.748 1.00 85.25 96 PHE A C 1
ATOM 756 O O . PHE A 1 96 ? -14.296 11.405 9.036 1.00 85.25 96 PHE A O 1
ATOM 763 N N . ILE A 1 97 ? -12.286 10.462 9.368 1.00 84.31 97 ILE A N 1
ATOM 764 C CA . ILE A 1 97 ? -12.733 9.604 10.477 1.00 84.31 97 ILE A CA 1
ATOM 765 C C . ILE A 1 97 ? -13.203 10.455 11.665 1.00 84.31 97 ILE A C 1
ATOM 767 O O . ILE A 1 97 ? -14.248 10.171 12.256 1.00 84.31 97 ILE A O 1
ATOM 771 N N . LYS A 1 98 ? -12.455 11.508 12.024 1.00 86.50 98 LYS A N 1
ATOM 772 C CA . LYS A 1 98 ? -12.842 12.427 13.109 1.00 86.50 98 LYS A CA 1
ATOM 773 C C . LYS A 1 98 ? -14.151 13.147 12.795 1.00 86.50 98 LYS A C 1
ATOM 775 O O . LYS A 1 98 ? -15.046 13.146 13.635 1.00 86.50 98 LYS A O 1
ATOM 780 N N . LEU A 1 99 ? -14.288 13.672 11.580 1.00 86.44 99 LEU A N 1
ATOM 781 C CA . LEU A 1 99 ? -15.508 14.330 11.122 1.00 86.44 99 LEU A CA 1
ATOM 782 C C . LEU A 1 99 ? -16.716 13.381 11.189 1.00 86.44 99 LEU A C 1
ATOM 784 O O . LEU A 1 99 ? -17.764 13.751 11.713 1.00 86.44 99 LEU A O 1
ATOM 788 N N . GLY A 1 100 ? -16.562 12.135 10.732 1.00 84.00 100 GLY A N 1
ATOM 789 C CA . GLY A 1 100 ? -17.616 11.121 10.814 1.00 84.00 100 GLY A CA 1
ATOM 790 C C . GLY A 1 100 ? -18.044 10.818 12.253 1.00 84.00 100 GLY A C 1
ATOM 791 O O . GLY A 1 100 ? -19.239 10.709 12.531 1.00 84.00 100 GLY A O 1
ATOM 792 N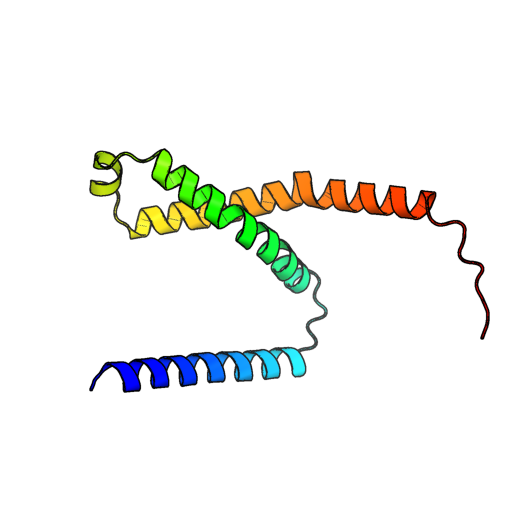 N . ARG A 1 101 ? -17.087 10.751 13.189 1.00 83.81 101 ARG A N 1
ATOM 793 C CA . ARG A 1 101 ? -17.372 10.577 14.624 1.00 83.81 101 ARG A CA 1
ATOM 794 C C . ARG A 1 101 ? -18.112 11.772 15.223 1.00 83.81 101 ARG A C 1
ATOM 796 O O . ARG A 1 101 ? -19.050 11.572 15.990 1.00 83.81 101 ARG A O 1
ATOM 803 N N . GLU A 1 102 ? -17.725 12.994 14.864 1.00 84.50 102 GLU A N 1
ATOM 804 C CA . GLU A 1 102 ? -18.421 14.205 15.314 1.00 84.50 102 GLU A CA 1
ATOM 805 C C . GLU A 1 102 ? -19.860 14.261 14.796 1.00 84.50 102 GLU A C 1
ATOM 807 O O . GLU A 1 102 ? -20.771 14.613 15.545 1.00 84.50 102 GLU A O 1
ATOM 812 N N . ILE A 1 103 ? -20.087 13.862 13.543 1.00 85.81 103 ILE A N 1
ATOM 813 C CA . ILE A 1 103 ? -21.433 13.789 12.968 1.00 85.81 103 ILE A CA 1
ATOM 814 C C . 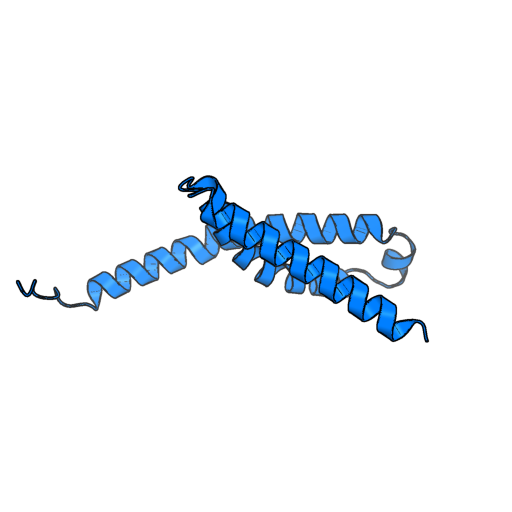ILE A 1 103 ? -22.250 12.692 13.660 1.00 85.81 103 ILE A C 1
ATOM 816 O O . ILE A 1 103 ? -23.376 12.956 14.071 1.00 85.81 103 ILE A O 1
ATOM 820 N N . GLN A 1 104 ? -21.700 11.492 13.874 1.00 82.94 104 GLN A N 1
ATOM 821 C CA . GLN A 1 104 ? -22.403 10.422 14.600 1.00 82.94 104 GLN A CA 1
ATOM 822 C C . GLN A 1 104 ? -22.798 10.827 16.022 1.00 82.94 104 GLN A C 1
ATOM 824 O O . GLN A 1 104 ? -23.914 10.521 16.445 1.00 82.94 104 GLN A O 1
ATOM 829 N N . GLY A 1 105 ? -21.921 11.536 16.739 1.00 71.88 105 GLY A N 1
ATOM 830 C CA . GLY A 1 105 ? -22.213 12.055 18.077 1.00 71.88 105 GLY A CA 1
ATOM 831 C C . GLY A 1 105 ? -23.307 13.128 18.097 1.00 71.88 105 GLY A C 1
ATOM 832 O O . GLY A 1 105 ? -23.955 13.311 19.121 1.00 71.88 105 GLY A O 1
ATOM 833 N N . ARG A 1 106 ? -23.540 13.814 16.970 1.00 65.44 106 ARG A N 1
ATOM 834 C CA . ARG A 1 106 ? -24.633 14.787 16.799 1.00 65.44 106 ARG A CA 1
ATOM 835 C C . ARG A 1 106 ? -25.929 14.155 16.286 1.00 65.44 106 ARG A C 1
ATOM 837 O O . ARG A 1 106 ? -27.001 14.674 16.569 1.00 65.44 106 ARG A O 1
ATOM 844 N N . VAL A 1 107 ? -25.833 13.070 15.515 1.00 66.94 107 VAL A N 1
ATOM 845 C CA . VAL A 1 107 ? -26.979 12.387 14.885 1.00 66.94 107 VAL A CA 1
ATOM 846 C C . VAL A 1 107 ? -27.572 11.309 15.791 1.00 66.94 107 VAL A C 1
ATOM 848 O O . VAL A 1 107 ? -28.763 11.026 15.695 1.00 66.94 107 VAL A O 1
ATOM 851 N N . SER A 1 108 ? -26.783 10.730 16.696 1.00 57.38 108 SER A N 1
ATOM 852 C CA . SER A 1 108 ? -27.310 9.807 17.700 1.00 57.38 108 SER A CA 1
ATOM 853 C C . SER A 1 108 ? -27.925 10.624 18.842 1.00 57.38 108 SER A C 1
ATOM 855 O O . SER A 1 108 ? -27.172 11.267 19.576 1.00 57.38 108 SER A O 1
ATOM 857 N N . PRO A 1 109 ? -29.258 10.618 19.048 1.00 57.31 109 PRO A N 1
ATOM 858 C CA . PRO A 1 109 ? -29.798 11.057 20.328 1.00 57.31 109 PRO A CA 1
ATOM 859 C C . PRO A 1 109 ? -29.178 10.174 21.424 1.00 57.31 109 PRO A C 1
ATOM 861 O O . PRO A 1 109 ? -28.792 9.037 21.128 1.00 57.31 109 PRO A O 1
ATOM 864 N N . PRO A 1 110 ? -29.037 10.667 22.668 1.00 58.19 110 PRO A N 1
ATOM 865 C CA . PRO A 1 110 ? -28.469 9.877 23.751 1.00 58.19 110 PRO A CA 1
ATOM 866 C C . PRO A 1 110 ? -29.204 8.540 23.801 1.00 58.19 110 PRO A C 1
ATOM 868 O O . PRO A 1 110 ? -30.403 8.493 24.074 1.00 58.19 110 PRO A O 1
ATOM 871 N N . VAL A 1 111 ? -28.493 7.455 23.482 1.00 63.97 111 VAL A N 1
ATOM 872 C CA . VAL A 1 111 ? -28.987 6.103 23.713 1.00 63.97 111 VAL A CA 1
ATOM 873 C C . VAL A 1 111 ? -29.195 6.041 25.214 1.00 63.97 111 VAL A C 1
ATOM 875 O O . VAL A 1 111 ? -28.228 5.992 25.974 1.00 63.97 111 VAL A O 1
ATOM 878 N N . SER A 1 112 ? -30.455 6.152 25.643 1.00 60.44 112 SER A N 1
ATOM 879 C CA . SER A 1 112 ? -30.838 5.971 27.033 1.00 60.44 112 SER A CA 1
ATOM 880 C C . SER A 1 112 ? -30.203 4.665 27.479 1.00 60.44 112 SER A C 1
ATOM 882 O O . SER A 1 112 ? -30.507 3.614 26.906 1.00 60.44 112 SER A O 1
ATOM 884 N N . GLN A 1 113 ? -29.293 4.746 28.444 1.00 60.19 113 GLN A N 1
ATOM 885 C CA . GLN A 1 113 ? -28.763 3.588 29.138 1.00 60.19 113 GLN A CA 1
ATOM 886 C C . GLN A 1 113 ? -29.965 2.737 29.559 1.00 60.19 113 GLN A C 1
ATOM 888 O O . GLN A 1 113 ? -30.739 3.146 30.421 1.00 60.19 113 GLN A O 1
ATOM 893 N N . ARG A 1 114 ? -30.188 1.598 28.897 1.00 47.81 114 ARG A N 1
ATOM 894 C CA . ARG A 1 114 ? -31.103 0.585 29.414 1.00 47.81 114 ARG A CA 1
ATOM 895 C C . ARG A 1 114 ? -30.280 -0.269 30.370 1.00 47.81 114 ARG A C 1
ATOM 897 O O . ARG A 1 114 ? -29.353 -0.924 29.896 1.00 47.81 114 ARG A O 1
ATOM 904 N N . PRO A 1 115 ? -30.569 -0.248 31.680 1.00 51.16 115 PRO A N 1
ATOM 905 C CA . PRO A 1 115 ? -30.044 -1.260 32.571 1.00 51.16 115 PRO A CA 1
ATOM 906 C C . PRO A 1 115 ? -30.794 -2.559 32.266 1.00 51.16 115 PRO A C 1
ATOM 908 O O . PRO A 1 115 ? -32.023 -2.588 32.346 1.00 51.16 115 PRO A O 1
ATOM 911 N N . VAL A 1 116 ? -30.059 -3.601 31.892 1.00 50.94 116 VAL A N 1
ATOM 912 C CA . VAL A 1 116 ? -30.423 -5.010 32.095 1.00 50.94 116 VAL A CA 1
ATOM 913 C C . VAL A 1 116 ? -29.146 -5.796 32.317 1.00 50.94 116 VAL A C 1
ATOM 915 O O . VAL A 1 116 ? -28.230 -5.660 31.476 1.00 50.94 116 VAL A O 1
#

Radius of gyration: 21.99 Å; chains: 1; bounding box: 48×47×56 Å

Foldseek 3Di:
DPPVVVVVVVVVVVVVVVVVVVVCCVVDVPPDPVVVVVVVLVVLLVVQLVVLVVVLVVPQDPVNVVVDPPVVVVVVSNVVSSVVSVVCCVPPVVVVVVVVVVVCVVPDDPPPPDDD